Protein 6DR5 (pdb70)

Solvent-accessible surface area: 6968 Å² total

B-factor: mean 39.08, std 20.57, range [14.27, 127.44]

Sequence (66 aa):
CVFCEDAIGLVCVFCEDAIGLVCVFCEDAIGLLVCVFCEDAIGLVCVFCEDAIGLVCVFCEDAIGLV

Secondary structure (DSSP, 8-state):
-----------/-----------/-----------/-----------/-----------/-----------

Radius of gyration: 13.87 Å; Cα contacts (8 Å, |Δi|>4): 112; chains: 6; bounding box: 34×38×28 Å

Foldseek 3Di:
DWDDPVVDTDD/DWDDPVVDTDD/DWDDPVVDTDD/DWDDPVVDTDD/DWDDPVVDTDD/DWDDPVPDTDD

Structure (mmCIF, N/CA/C/O backbone):
data_6DR5
#
_entry.id   6DR5
#
_cell.length_a   57.831
_cell.length_b   57.831
_cell.length_c   61.846
_cell.angle_alpha   90.00
_cell.angle_beta   90.00
_cell.angle_gamma   120.00
#
_symmetry.space_group_name_H-M   'P 31 2 1'
#
loop_
_entity.id
_entity.type
_entity.pdbx_description
1 polymer ORT-CYS-VAL-PHE-MEA-CYS-GLU-ASP-ORT-ALA-CHG-ILE-GLY-LEU-ORA-VAL
2 non-polymer (4S)-2-METHYL-2,4-PENTANEDIOL
3 water water
#
loop_
_atom_site.group_PDB
_atom_site.id
_atom_site.type_symbol
_atom_site.label_atom_id
_atom_site.label_alt_id
_atom_site.label_comp_id
_atom_site.label_asym_id
_atom_site.label_entity_id
_atom_site.label_seq_id
_atom_site.pdbx_PDB_ins_code
_atom_site.Cartn_x
_atom_site.Cartn_y
_atom_site.Cartn_z
_atom_site.occupancy
_atom_site.B_iso_or_equiv
_atom_site.auth_seq_id
_atom_site.auth_comp_id
_atom_site.auth_asym_id
_atom_site.auth_atom_id
_atom_site.pdbx_PDB_model_num
ATOM 20 N N . CYS A 1 2 ? 33.882 9.197 34.168 1.00 16.71 2 CYS A N 1
ATOM 21 C CA . CYS A 1 2 ? 33.911 8.952 32.742 1.00 18.87 2 CYS A CA 1
ATOM 22 C C . CYS A 1 2 ? 34.535 7.574 32.558 1.00 18.82 2 CYS A C 1
ATOM 23 O O . CYS A 1 2 ? 35.268 7.102 33.429 1.00 16.79 2 CYS A O 1
ATOM 30 N N . VAL A 1 3 ? 34.238 6.922 31.441 1.00 14.43 3 VAL A N 1
ATOM 31 C CA . VAL A 1 3 ? 34.873 5.661 31.080 1.00 27.31 3 VAL A CA 1
ATOM 32 C C . VAL A 1 3 ? 35.974 5.978 30.084 1.00 19.72 3 VAL A C 1
ATOM 33 O O . VAL A 1 3 ? 35.712 6.579 29.036 1.00 17.74 3 VAL A O 1
ATOM 46 N N . PHE A 1 4 ? 37.202 5.599 30.419 1.00 15.74 4 PHE A N 1
ATOM 47 C CA . PHE A 1 4 ? 38.327 5.726 29.513 1.00 16.56 4 PHE A CA 1
ATOM 48 C C . PHE A 1 4 ? 38.635 4.351 28.900 1.00 19.86 4 PHE A C 1
ATOM 49 O O . PHE A 1 4 ? 38.438 3.339 29.567 1.00 18.30 4 PHE A O 1
ATOM 89 N N . CYS A 1 6 ? 41.695 2.094 27.917 1.00 21.37 6 CYS A N 1
ATOM 90 C CA . CYS A 1 6 ? 43.146 2.098 28.098 1.00 23.82 6 CYS A CA 1
ATOM 91 C C . CYS A 1 6 ? 43.751 0.702 28.197 1.00 25.54 6 CYS A C 1
ATOM 92 O O . CYS A 1 6 ? 43.087 -0.262 28.581 1.00 25.13 6 CYS A O 1
ATOM 99 N N . GLU A 1 7 ? 45.030 0.624 27.836 1.00 28.07 7 GLU A N 1
ATOM 100 C CA . GLU A 1 7 ? 45.800 -0.600 27.991 1.00 30.48 7 GLU A CA 1
ATOM 101 C C . GLU A 1 7 ? 46.080 -0.866 29.462 1.00 49.92 7 GLU A C 1
ATOM 102 O O . GLU A 1 7 ? 46.542 0.022 30.187 1.00 39.07 7 GLU A O 1
ATOM 114 N N . ASP A 1 8 ? 45.825 -2.097 29.891 1.00 38.44 8 ASP A N 1
ATOM 115 C CA . ASP A 1 8 ? 46.261 -2.563 31.200 1.00 47.68 8 ASP A CA 1
ATOM 116 C C . ASP A 1 8 ? 47.267 -3.689 31.020 1.00 50.11 8 ASP A C 1
ATOM 117 O O . ASP A 1 8 ? 46.888 -4.856 30.952 1.00 48.25 8 ASP A O 1
ATOM 145 N N . ALA A 1 10 ? 46.114 -5.723 27.705 1.00 36.32 10 ALA A N 1
ATOM 146 C CA . ALA A 1 10 ? 44.795 -5.700 27.076 1.00 39.13 10 ALA A CA 1
ATOM 147 C C . ALA A 1 10 ? 44.106 -4.370 27.318 1.00 30.53 10 ALA A C 1
ATOM 148 O O . ALA A 1 10 ? 44.434 -3.672 28.278 1.00 30.75 10 ALA A O 1
ATOM 178 N N . ILE A 1 12 ? 41.056 -2.263 28.187 1.00 24.22 12 ILE A N 1
ATOM 179 C CA . ILE A 1 12 ? 39.898 -2.352 29.062 1.00 23.75 12 ILE A CA 1
ATOM 180 C C . ILE A 1 12 ? 39.246 -0.983 29.224 1.00 21.55 12 ILE A C 1
ATOM 181 O O . ILE A 1 12 ? 39.851 0.049 28.928 1.00 20.79 12 ILE A O 1
ATOM 197 N N . GLY A 1 13 ? 38.010 -0.980 29.709 1.00 21.10 13 GLY A N 1
ATOM 198 C CA . GLY A 1 13 ? 37.410 0.246 30.183 1.00 19.57 13 GLY A CA 1
ATOM 199 C C . GLY A 1 13 ? 37.939 0.563 31.572 1.00 21.19 13 GLY A C 1
ATOM 200 O O . GLY A 1 13 ? 38.199 -0.326 32.381 1.00 22.48 13 GLY A O 1
ATOM 204 N N . LEU A 1 14 ? 38.142 1.849 31.819 1.00 19.37 14 LEU A N 1
ATOM 205 C CA . LEU A 1 14 ? 38.606 2.341 33.118 1.00 27.24 14 LEU A CA 1
ATOM 206 C C . LEU A 1 14 ? 37.591 3.330 33.688 1.00 20.55 14 LEU A C 1
ATOM 207 O O . LEU A 1 14 ? 37.165 4.239 32.977 1.00 17.69 14 LEU A O 1
ATOM 242 N N . VAL A 1 16 ? 36.794 6.303 35.469 1.00 18.83 16 VAL A N 1
ATOM 243 C CA . VAL A 1 16 ? 37.465 7.500 35.992 1.00 19.77 16 VAL A CA 1
ATOM 244 C C . VAL A 1 16 ? 36.421 8.431 36.609 1.00 19.24 16 VAL A C 1
ATOM 245 O O . VAL A 1 16 ? 35.957 9.404 35.999 1.00 17.98 16 VAL A O 1
ATOM 277 N N . CYS B 1 2 ? 36.296 15.107 20.538 1.00 20.75 2 CYS B N 1
ATOM 278 C CA . C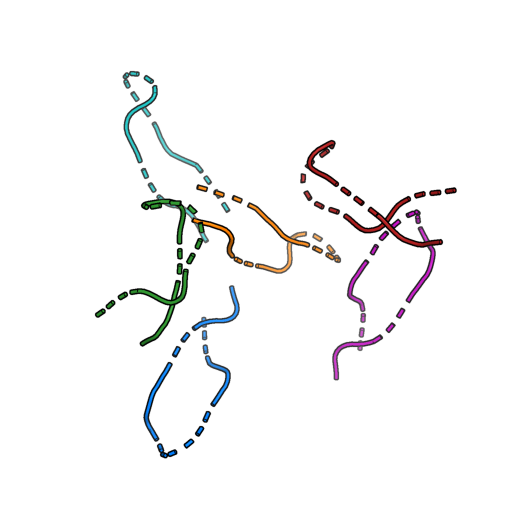YS B 1 2 ? 36.232 13.700 20.896 1.00 19.64 2 CYS B CA 1
ATOM 279 C C . CYS B 1 2 ? 34.890 13.413 21.546 1.00 18.63 2 CYS B C 1
ATOM 280 O O . CYS B 1 2 ? 34.201 14.317 22.010 1.00 19.30 2 CYS B O 1
ATOM 287 N N . VAL B 1 3 ? 34.517 12.145 21.570 1.00 18.63 3 VAL B N 1
ATOM 288 C CA . VAL B 1 3 ? 33.305 11.696 22.243 1.00 17.91 3 VAL B CA 1
ATOM 289 C C . VAL B 1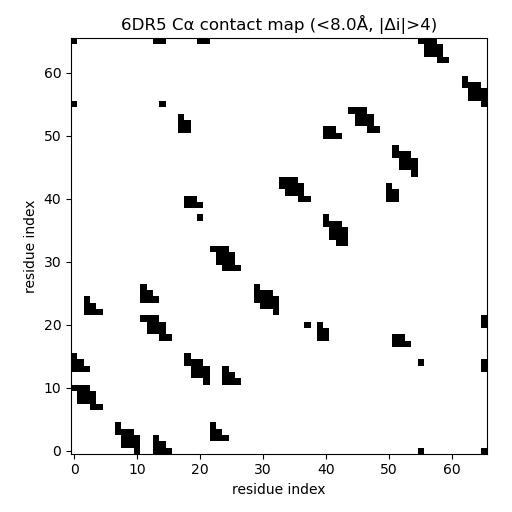 3 ? 33.745 10.985 23.514 1.00 17.91 3 VAL B C 1
ATOM 290 O O . VAL B 1 3 ? 34.512 10.018 23.451 1.00 18.78 3 VAL B O 1
ATOM 303 N N . PHE B 1 4 ? 33.275 11.464 24.663 1.00 17.40 4 PHE B N 1
ATOM 304 C CA . PHE B 1 4 ? 33.530 10.771 25.925 1.00 17.73 4 PHE B CA 1
ATOM 305 C C . PHE B 1 4 ? 32.258 10.075 26.419 1.00 17.80 4 PHE B C 1
ATOM 306 O O . PHE B 1 4 ? 31.152 10.547 26.121 1.00 17.81 4 PHE B O 1
ATOM 346 N N . CYS B 1 6 ? 30.319 9.199 29.784 1.00 17.16 6 CYS B N 1
ATOM 347 C CA . CYS B 1 6 ? 30.355 9.565 31.199 1.00 17.96 6 CYS B CA 1
ATOM 348 C C . CYS B 1 6 ? 28.971 9.531 31.845 1.00 17.76 6 CYS B C 1
ATOM 349 O O . CYS B 1 6 ? 27.949 9.640 31.163 1.00 17.09 6 CYS B O 1
ATOM 356 N N . GLU B 1 7 ? 28.936 9.389 33.168 1.00 18.76 7 GLU B N 1
ATOM 357 C CA . GLU B 1 7 ? 27.675 9.330 33.893 1.00 18.93 7 GLU B CA 1
ATOM 358 C C . GLU B 1 7 ? 27.255 10.716 34.365 1.00 28.93 7 GLU B C 1
ATOM 359 O O . GLU B 1 7 ? 28.043 11.438 34.989 1.00 21.07 7 GLU B O 1
ATOM 371 N N . ASP B 1 8 ? 26.005 11.067 34.085 1.00 21.52 8 ASP B N 1
ATOM 372 C CA . ASP B 1 8 ? 25.436 12.349 34.486 1.00 30.10 8 ASP B CA 1
ATOM 373 C C . ASP B 1 8 ? 24.120 12.138 35.223 1.00 33.18 8 ASP B C 1
ATOM 374 O O . ASP B 1 8 ? 23.112 11.773 34.618 1.00 26.60 8 ASP B O 1
ATOM 402 N N . ALA B 1 10 ? 22.375 8.924 34.043 1.00 34.32 10 ALA B N 1
ATOM 403 C CA . ALA B 1 10 ? 22.591 8.107 32.860 1.00 31.89 10 ALA B CA 1
ATOM 404 C C . ALA B 1 10 ? 23.982 8.280 32.262 1.00 23.70 10 ALA B C 1
ATOM 405 O O . ALA B 1 10 ? 24.620 9.318 32.451 1.00 22.79 10 ALA B O 1
ATOM 435 N N . ILE B 1 12 ? 25.999 8.746 29.181 1.00 16.63 12 ILE B N 1
ATOM 436 C CA . ILE B 1 12 ? 25.763 9.402 27.886 1.00 16.79 12 ILE B CA 1
ATOM 437 C C . ILE B 1 12 ? 27.078 9.703 27.172 1.00 16.44 12 ILE B C 1
ATOM 438 O O . ILE B 1 12 ? 28.135 9.712 27.794 1.00 18.48 12 ILE B O 1
ATOM 454 N N . GLY B 1 13 ? 27.014 9.954 25.863 1.00 18.16 13 GLY B N 1
ATOM 455 C CA . GLY B 1 13 ? 28.165 10.496 25.162 1.00 17.11 13 GLY B CA 1
ATOM 456 C C . GLY B 1 13 ? 28.218 12.004 25.311 1.00 18.44 13 GLY B C 1
ATOM 457 O O . GLY B 1 13 ? 27.195 12.667 25.418 1.00 21.98 13 GLY B O 1
ATOM 461 N N . LEU B 1 14 ? 29.430 12.547 25.368 1.00 16.54 14 LEU B N 1
ATOM 462 C CA . LEU B 1 14 ? 29.626 14.001 25.440 1.00 19.41 14 LEU B CA 1
ATOM 463 C C . LEU B 1 14 ? 30.627 14.424 24.371 1.00 17.14 14 LEU B C 1
ATOM 464 O O . LEU B 1 14 ? 31.655 13.757 24.184 1.00 17.00 14 LEU B O 1
ATOM 499 N N . VAL B 1 16 ? 33.440 16.654 23.296 1.00 20.41 16 VAL B N 1
ATOM 500 C CA . VAL B 1 16 ? 34.472 17.518 23.862 1.00 28.23 16 VAL B CA 1
ATOM 501 C C . VAL B 1 16 ? 35.356 17.957 22.709 1.00 28.11 16 VAL B C 1
ATOM 502 O O . VAL B 1 16 ? 36.342 17.295 22.388 1.00 20.67 16 VAL B O 1
ATOM 534 N N . CYS C 1 2 ? 45.920 5.041 26.087 1.00 26.21 2 CYS C N 1
ATOM 535 C CA . CYS C 1 2 ? 44.472 5.008 25.929 1.00 25.15 2 CYS C CA 1
ATOM 536 C C . CYS C 1 2 ? 44.059 5.338 24.493 1.00 26.41 2 CYS C C 1
ATOM 537 O O . CYS C 1 2 ? 44.827 5.936 23.737 1.00 32.49 2 CYS C O 1
ATOM 544 N N . VAL C 1 3 ? 42.833 4.962 24.135 1.00 24.92 3 VAL C N 1
ATOM 545 C CA . VAL C 1 3 ? 42.281 5.181 22.798 1.00 21.59 3 VAL C CA 1
ATOM 546 C C . VAL C 1 3 ? 41.032 6.043 22.941 1.00 22.20 3 VAL C C 1
ATOM 547 O O . VAL C 1 3 ? 40.100 5.672 23.655 1.00 19.64 3 VAL C O 1
ATOM 560 N N . PHE C 1 4 ? 41.005 7.168 22.238 1.00 19.78 4 PHE C N 1
ATOM 561 C CA . PHE C 1 4 ? 39.864 8.072 22.313 1.00 19.95 4 PHE C CA 1
ATOM 562 C C . PHE C 1 4 ? 39.230 8.233 20.926 1.00 16.96 4 PHE C C 1
ATOM 563 O O . PHE C 1 4 ? 39.944 8.217 19.925 1.00 20.89 4 PHE C O 1
ATOM 603 N N . CYS C 1 6 ? 37.956 10.466 18.280 1.00 19.10 6 CYS C N 1
ATOM 604 C CA . CYS C 1 6 ? 38.089 11.884 17.965 1.00 19.11 6 CYS C CA 1
ATOM 605 C C . CYS C 1 6 ? 38.070 12.144 16.474 1.00 20.62 6 CYS C C 1
ATOM 606 O O . CYS C 1 6 ? 38.602 11.355 15.690 1.00 21.26 6 CYS C O 1
ATOM 613 N N . GLU C 1 7 ? 37.496 13.283 16.093 1.00 21.39 7 GLU C N 1
ATOM 614 C CA . GLU C 1 7 ? 37.441 13.664 14.693 1.00 23.31 7 GLU C CA 1
ATOM 615 C C . GLU C 1 7 ? 38.809 14.155 14.248 1.00 25.29 7 GLU C C 1
ATOM 616 O O . GLU C 1 7 ? 39.417 15.009 14.898 1.00 27.50 7 GLU C O 1
ATOM 628 N N . ASP C 1 8 ? 39.292 13.598 13.147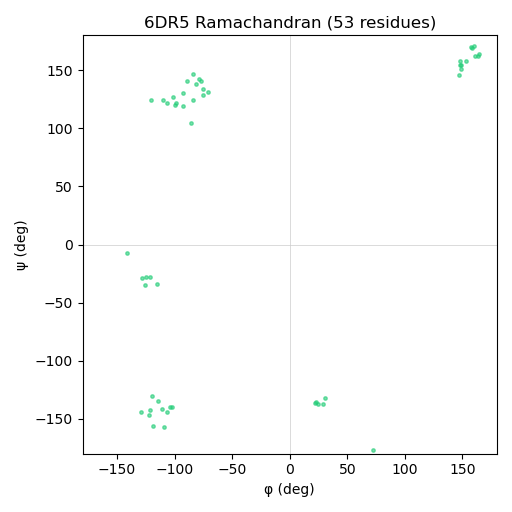 1.00 28.93 8 ASP C N 1
ATOM 629 C CA . ASP C 1 8 ? 40.544 14.017 12.543 1.00 34.49 8 ASP C CA 1
ATOM 630 C C . ASP C 1 8 ? 40.282 14.380 11.085 1.00 36.24 8 ASP C C 1
ATOM 631 O O . ASP C 1 8 ? 40.131 13.499 10.242 1.00 36.97 8 ASP C O 1
ATOM 659 N N . ALA C 1 10 ? 37.294 12.431 9.672 1.00 46.67 10 ALA C N 1
ATOM 660 C CA . ALA C 1 10 ? 36.683 11.219 10.188 1.00 33.06 10 ALA C CA 1
ATOM 661 C C . ALA C 1 10 ? 36.992 11.016 11.672 1.00 27.87 10 ALA C C 1
ATOM 662 O O . ALA C 1 10 ? 38.017 11.494 12.180 1.00 27.96 10 ALA C O 1
ATOM 692 N N . ILE C 1 12 ? 37.962 8.802 14.359 1.00 22.19 12 ILE C N 1
ATOM 693 C CA . ILE C 1 12 ? 38.854 7.636 14.429 1.00 22.57 12 ILE C CA 1
ATOM 694 C C . ILE C 1 12 ? 39.311 7.354 15.861 1.00 21.05 12 ILE C C 1
ATOM 695 O O . ILE C 1 12 ? 39.074 8.148 16.774 1.00 19.50 12 ILE C O 1
ATOM 711 N N . GLY C 1 13 ? 39.972 6.220 16.059 1.00 21.08 13 GLY C N 1
ATOM 712 C CA . GLY C 1 13 ? 40.528 5.912 17.365 1.00 19.92 13 GLY C CA 1
ATOM 713 C C . GLY C 1 13 ? 41.907 6.508 17.559 1.00 20.63 13 GLY C C 1
ATOM 714 O O . GLY C 1 13 ? 42.884 5.991 17.016 1.00 22.34 13 GLY C O 1
ATOM 718 N N . LEU C 1 14 ? 42.011 7.588 18.328 1.00 23.01 14 LEU C N 1
ATOM 719 C CA A LEU C 1 14 ? 43.294 8.250 18.546 0.52 21.92 14 LEU C CA 1
ATOM 720 C CA B LEU C 1 14 ? 43.300 8.249 18.547 0.48 22.04 14 LEU C CA 1
ATOM 721 C C . LEU C 1 14 ? 44.059 7.596 19.694 1.00 26.07 14 LEU C C 1
ATOM 722 O O . LEU C 1 14 ? 43.508 7.391 20.766 1.00 20.43 14 LEU C O 1
ATOM 770 N N . VAL C 1 16 ? 46.716 7.526 22.399 1.00 31.09 16 VAL C N 1
ATOM 771 C CA . VAL C 1 16 ? 47.613 8.446 23.095 1.00 34.11 16 VAL C CA 1
ATOM 772 C C . VAL C 1 16 ? 48.128 7.743 24.350 1.00 35.27 16 VAL C C 1
ATOM 773 O O . VAL C 1 16 ? 47.397 7.507 25.315 1.00 31.40 16 VAL C O 1
ATOM 805 N N . CYS D 1 2 ? 15.108 2.360 13.584 1.00 22.82 2 CYS D N 1
ATOM 806 C CA . CYS D 1 2 ? 16.548 2.384 13.766 1.00 19.49 2 CYS D CA 1
ATOM 807 C C . CYS D 1 2 ? 16.937 3.355 14.882 1.00 27.10 2 CYS D C 1
ATOM 808 O O . CYS D 1 2 ? 16.207 4.297 15.192 1.00 21.40 2 CYS D O 1
ATOM 816 N N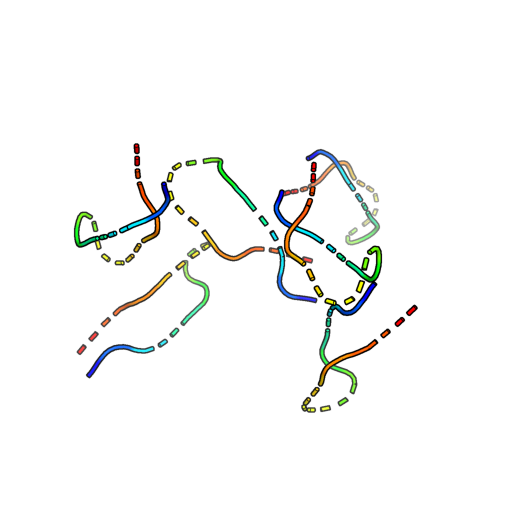 . VAL D 1 3 ? 18.098 3.116 15.479 1.00 19.62 3 VAL D N 1
ATOM 817 C CA . VAL D 1 3 ? 18.656 3.988 16.504 1.00 21.34 3 VAL D CA 1
ATOM 818 C C . VAL D 1 3 ? 19.731 4.839 15.848 1.00 20.12 3 VAL D C 1
ATOM 819 O O . VAL D 1 3 ? 20.633 4.305 15.199 1.00 23.43 3 VAL D O 1
ATOM 832 N N . PHE D 1 4 ? 19.633 6.154 16.003 1.00 19.59 4 PHE D N 1
ATOM 833 C CA . PHE D 1 4 ? 20.673 7.058 15.524 1.00 20.13 4 PHE D CA 1
ATOM 834 C C . PHE D 1 4 ? 21.408 7.694 16.721 1.00 21.82 4 PHE D C 1
ATOM 835 O O . PHE D 1 4 ? 20.793 7.941 17.756 1.00 17.00 4 PHE D O 1
ATOM 875 N N . CYS D 1 6 ? 23.021 10.816 18.176 1.00 15.76 6 CYS D N 1
ATOM 876 C CA . CYS D 1 6 ? 23.054 12.229 17.832 1.0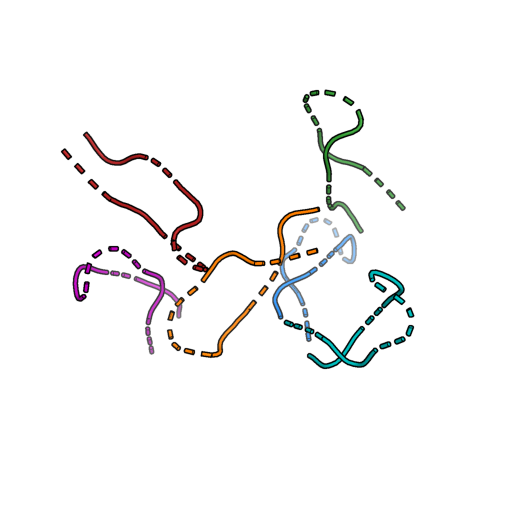0 16.23 6 CYS D CA 1
ATOM 877 C C . CYS D 1 6 ? 23.177 13.084 19.063 1.00 16.50 6 CYS D C 1
ATOM 878 O O . CYS D 1 6 ? 22.730 12.710 20.153 1.00 16.54 6 CYS D O 1
ATOM 886 N N . GLU D 1 7 ? 23.789 14.251 18.884 1.00 17.11 7 GLU D N 1
ATOM 887 C CA . GLU D 1 7 ? 23.956 15.180 19.987 1.00 17.61 7 GLU D CA 1
ATOM 888 C C . GLU D 1 7 ? 22.681 15.993 20.125 1.00 20.73 7 GLU D C 1
ATOM 889 O O . GLU D 1 7 ? 22.225 16.617 19.159 1.00 22.66 7 GLU D O 1
ATOM 901 N N . ASP D 1 8 ? 22.103 15.968 21.317 1.00 21.01 8 ASP D N 1
ATOM 902 C CA . ASP D 1 8 ? 20.880 16.701 21.597 1.00 21.66 8 ASP D CA 1
ATOM 903 C C . ASP D 1 8 ? 21.131 17.674 22.742 1.00 28.67 8 ASP D C 1
ATOM 904 O O . ASP D 1 8 ? 21.192 17.285 23.911 1.00 22.91 8 ASP D O 1
ATOM 932 N N . ALA D 1 10 ? 23.895 16.293 25.000 1.00 22.77 10 ALA D N 1
ATOM 933 C CA . ALA D 1 10 ? 24.396 14.941 25.159 1.00 22.26 10 ALA D CA 1
ATOM 934 C C . ALA D 1 10 ? 24.119 14.123 23.908 1.00 20.87 10 ALA D C 1
ATOM 935 O O . ALA D 1 10 ? 23.197 14.434 23.162 1.00 22.78 10 ALA D O 1
ATOM 965 N N . ILE D 1 12 ? 22.968 10.870 22.542 1.00 18.68 12 ILE D N 1
ATOM 966 C CA . ILE D 1 12 ? 22.076 9.782 22.975 1.00 18.13 12 ILE D CA 1
ATOM 967 C C . ILE D 1 12 ? 21.5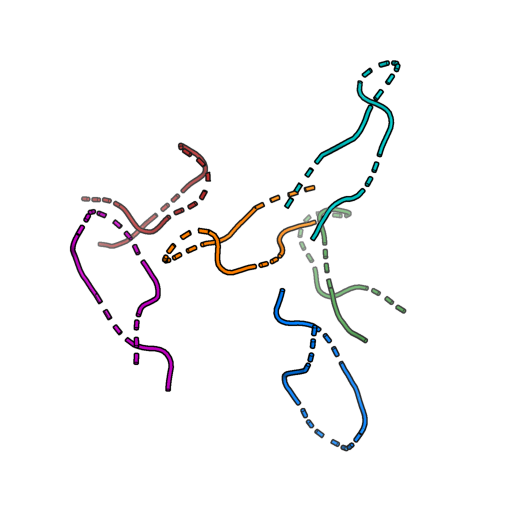80 9.002 21.765 1.00 17.76 12 ILE D C 1
ATOM 968 O O . ILE D 1 12 ? 21.767 9.429 20.628 1.00 16.80 12 ILE D O 1
ATOM 984 N N . GLY D 1 13 ? 20.933 7.863 22.012 1.00 18.91 13 GLY D N 1
ATOM 985 C CA . GLY D 1 13 ? 20.362 7.078 20.936 1.00 19.32 13 GLY D CA 1
ATOM 986 C C . GLY D 1 13 ? 18.911 7.433 20.667 1.00 19.49 13 GLY D C 1
ATOM 987 O O . GLY D 1 13 ? 18.062 7.295 21.542 1.00 25.14 13 GLY D O 1
ATOM 991 N N . LEU D 1 14 ? 18.610 7.886 19.463 1.00 18.57 14 LEU D N 1
ATOM 992 C CA . LEU D 1 1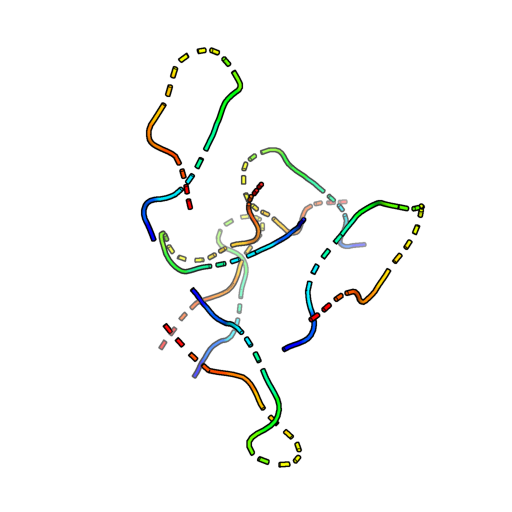4 ? 17.254 8.287 19.119 1.00 19.78 14 LEU D CA 1
ATOM 993 C C . LEU D 1 14 ? 16.636 7.290 18.149 1.00 22.97 14 LEU D C 1
ATOM 994 O O . LEU D 1 14 ? 17.237 6.968 17.134 1.00 18.33 14 LEU D O 1
ATOM 1029 N N . VAL D 1 16 ? 14.273 6.125 15.483 1.00 26.03 16 VAL D N 1
ATOM 1030 C CA . VAL D 1 16 ? 13.412 6.639 14.421 1.00 25.13 16 VAL D CA 1
ATOM 1031 C C . VAL D 1 16 ? 12.827 5.452 13.669 1.00 20.92 16 VAL D C 1
ATOM 1032 O O . VAL D 1 16 ? 13.522 4.759 12.939 1.00 20.74 16 VAL D O 1
ATOM 1064 N N . CYS E 1 2 ? 26.832 -2.899 36.579 1.00 28.58 2 CYS E N 1
ATOM 1065 C CA . CYS E 1 2 ? 26.828 -3.098 35.133 1.00 25.37 2 CYS E CA 1
ATOM 1066 C C . CYS E 1 2 ? 26.116 -1.939 34.433 1.00 35.42 2 CYS E C 1
ATOM 1067 O O . CYS E 1 2 ? 25.296 -1.250 35.038 1.00 33.44 2 CYS E O 1
ATOM 1074 N N . VAL E 1 3 ? 26.422 -1.734 33.155 1.00 27.65 3 VAL E N 1
ATOM 1075 C CA . VAL E 1 3 ? 25.781 -0.698 32.352 1.00 25.50 3 VAL E CA 1
ATOM 1076 C C . VAL E 1 3 ? 24.888 -1.382 31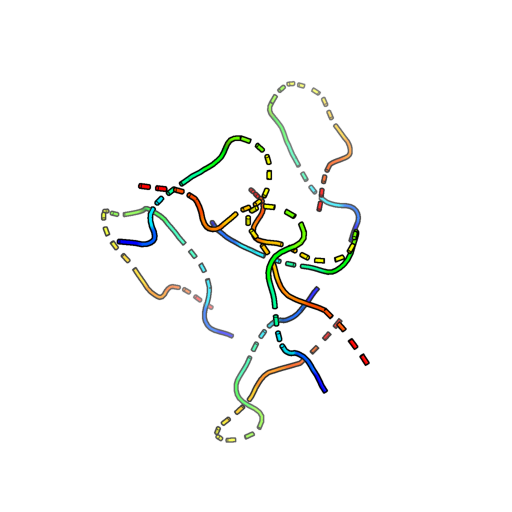.334 1.00 24.68 3 VAL E C 1
ATOM 1077 O O . VAL E 1 3 ? 25.348 -2.236 30.565 1.00 25.22 3 VAL E O 1
ATOM 1090 N N . PHE E 1 4 ? 23.613 -1.015 31.339 1.00 20.68 4 PHE E N 1
ATOM 1091 C CA . PHE E 1 4 ? 22.651 -1.505 30.370 1.00 19.92 4 PHE E CA 1
ATOM 1092 C C . PHE E 1 4 ? 22.162 -0.358 29.481 1.00 23.79 4 PHE E C 1
ATOM 1093 O O . PHE E 1 4 ? 22.138 0.786 29.928 1.00 25.04 4 PHE E O 1
ATOM 1133 N N . CYS E 1 6 ? 19.122 1.368 27.833 1.00 20.21 6 CYS E N 1
ATOM 1134 C CA . CYS E 1 6 ? 17.687 1.329 28.031 1.00 21.68 6 CYS E CA 1
ATOM 1135 C C . CYS E 1 6 ? 17.019 2.607 27.592 1.00 23.75 6 CYS E C 1
ATOM 1136 O O . CYS E 1 6 ? 17.655 3.671 27.521 1.00 21.91 6 CYS E O 1
ATOM 1143 N N . GLU E 1 7 ? 15.724 2.478 27.313 1.00 24.83 7 GLU E N 1
ATOM 1144 C CA . GLU E 1 7 ? 14.902 3.618 26.943 1.00 33.19 7 GLU E CA 1
ATOM 1145 C C . GLU E 1 7 ? 14.586 4.451 28.173 1.00 40.40 7 GLU E C 1
ATOM 1146 O O . GLU E 1 7 ? 14.222 3.921 29.227 1.00 28.15 7 GLU E O 1
ATOM 1158 N N . ASP E 1 8 ? 14.743 5.757 28.034 1.00 29.78 8 ASP E N 1
ATOM 1159 C CA . ASP E 1 8 ? 14.230 6.703 29.004 1.00 38.42 8 ASP E CA 1
ATOM 1160 C C . ASP E 1 8 ? 13.368 7.698 28.245 1.00 43.05 8 ASP E C 1
ATOM 1161 O O . ASP E 1 8 ? 13.885 8.575 27.555 1.00 36.83 8 ASP E O 1
ATOM 1189 N N . ALA E 1 10 ? 14.783 8.366 24.740 1.00 32.90 10 ALA E N 1
ATOM 1190 C CA . ALA E 1 10 ? 16.097 8.094 24.185 1.00 34.50 10 ALA E CA 1
ATOM 1191 C C . ALA E 1 10 ? 16.713 6.859 24.833 1.00 23.96 10 ALA E C 1
ATOM 1192 O O . ALA E 1 10 ? 16.232 6.379 25.862 1.00 33.18 10 ALA E O 1
ATOM 1222 N N . ILE E 1 12 ? 19.754 5.340 26.449 1.00 20.23 12 ILE E N 1
ATOM 1223 C CA . ILE E 1 12 ? 20.927 5.757 27.227 1.00 21.12 12 ILE E CA 1
ATOM 1224 C C . ILE E 1 12 ? 21.514 4.586 28.015 1.00 20.60 12 ILE E C 1
ATOM 1225 O O . ILE E 1 12 ? 20.905 3.522 28.109 1.00 22.97 12 ILE E O 1
ATOM 1241 N N . GLY E 1 13 ? 22.708 4.780 28.572 1.00 21.94 13 GLY E N 1
ATOM 1242 C CA . GLY E 1 13 ? 23.258 3.804 29.495 1.00 22.12 13 GLY E CA 1
ATOM 1243 C C . GLY E 1 13 ? 22.679 4.001 30.886 1.00 23.79 13 GLY E C 1
ATOM 1244 O O . GLY E 1 13 ? 22.476 5.122 31.348 1.00 25.96 13 GLY E O 1
ATOM 1248 N N . LEU E 1 14 ? 22.358 2.890 31.538 1.00 23.64 14 LEU E N 1
ATOM 1249 C CA . LEU E 1 14 ? 21.985 2.914 32.951 1.00 28.18 14 LEU E CA 1
ATOM 1250 C C . LEU E 1 14 ? 22.962 2.091 33.776 1.00 33.48 14 LEU E C 1
ATOM 1251 O O . LEU E 1 14 ? 23.251 0.935 33.446 1.00 24.81 14 LEU E O 1
ATOM 1286 N N . VAL E 1 16 ? 23.710 0.129 36.817 1.00 30.18 16 VAL E N 1
ATOM 1287 C CA . VAL E 1 16 ? 23.032 -0.632 37.863 1.00 37.10 16 VAL E CA 1
ATOM 1288 C C . VAL E 1 16 ? 24.039 -1.456 38.651 1.00 48.01 16 VAL E C 1
ATOM 1289 O O . VAL E 1 16 ? 24.464 -2.530 38.221 1.00 32.90 16 VAL E O 1
ATOM 1321 N N . CYS F 1 2 ? 33.217 14.386 34.671 1.00 15.83 2 CYS F N 1
ATOM 1322 C CA . CYS F 1 2 ? 34.527 14.952 34.965 1.00 19.31 2 CYS F CA 1
ATOM 1323 C C . CYS F 1 2 ? 34.431 16.425 34.585 1.00 18.48 2 CYS F C 1
ATOM 1324 O O . CYS F 1 2 ? 33.618 16.795 33.728 1.00 18.93 2 CYS F O 1
ATOM 1331 N N . VAL F 1 3 ? 35.242 17.270 35.214 1.00 16.16 3 VAL F N 1
ATOM 1332 C CA . VAL F 1 3 ? 35.355 18.670 34.832 1.00 16.99 3 VAL F CA 1
ATOM 1333 C C . VAL F 1 3 ? 36.597 18.826 33.972 1.00 17.87 3 VAL F C 1
ATOM 1334 O O . VAL F 1 3 ? 37.711 18.551 34.435 1.00 20.01 3 VAL F O 1
ATOM 1347 N N . PHE F 1 4 ? 36.415 19.287 32.737 1.00 18.32 4 PHE F N 1
ATOM 1348 C CA . PHE F 1 4 ? 37.529 19.617 31.858 1.00 19.34 4 PHE F CA 1
ATOM 1349 C C . PHE F 1 4 ? 37.711 21.138 31.772 1.00 20.41 4 PHE F C 1
ATOM 1350 O O . PHE F 1 4 ? 36.745 21.884 31.949 1.00 20.56 4 PHE F O 1
ATOM 1390 N N . CYS F 1 6 ? 38.548 23.833 29.031 1.00 23.91 6 CYS F N 1
ATOM 1391 C CA . CYS F 1 6 ? 38.690 23.962 27.586 1.00 24.70 6 CYS F CA 1
ATOM 1392 C C . CYS F 1 6 ? 38.291 25.343 27.094 1.00 26.86 6 CYS F C 1
ATOM 1393 O O . CYS F 1 6 ? 37.491 26.044 27.719 1.00 32.77 6 CYS F O 1
ATOM 1400 N N . GLU F 1 7 ? 38.855 25.731 25.961 1.00 29.22 7 GLU F N 1
ATOM 1401 C CA . GLU F 1 7 ? 38.541 27.018 25.369 1.00 33.76 7 GLU F CA 1
ATOM 1402 C C . GLU F 1 7 ? 37.346 26.882 24.439 1.00 38.01 7 GLU F C 1
ATOM 1403 O O . GLU F 1 7 ? 37.197 25.882 23.730 1.00 38.46 7 GLU F O 1
ATOM 1415 N N . ASP F 1 8 ? 36.482 27.887 24.480 1.00 39.80 8 ASP F N 1
ATOM 1416 C CA . ASP F 1 8 ? 35.290 27.948 23.653 1.00 53.21 8 ASP F CA 1
ATOM 1417 C C . ASP F 1 8 ? 35.122 29.402 23.223 1.00 58.45 8 ASP F C 1
ATOM 1418 O O . ASP F 1 8 ? 34.383 30.160 23.849 1.00 54.48 8 ASP F O 1
ATOM 1446 N N . ALA F 1 10 ? 37.919 31.602 25.277 1.00 103.89 10 ALA F N 1
ATOM 1447 C CA . ALA F 1 10 ? 37.296 31.780 26.581 1.00 57.20 10 ALA F CA 1
ATOM 1448 C C . ALA F 1 10 ? 37.333 30.462 27.322 1.00 48.54 10 ALA F C 1
ATOM 1449 O O . ALA F 1 10 ? 36.554 29.550 27.041 1.00 55.21 10 ALA F O 1
ATOM 1479 N N . ILE F 1 12 ? 36.887 27.945 29.756 1.00 29.38 12 ILE F N 1
ATOM 1480 C CA . ILE F 1 12 ? 35.836 27.601 30.717 1.00 30.52 12 ILE F CA 1
ATOM 1481 C C . ILE F 1 12 ? 35.963 26.180 31.270 1.00 27.54 12 ILE F C 1
ATOM 1482 O O . ILE F 1 12 ? 36.661 25.335 30.711 1.00 27.56 12 ILE F O 1
ATOM 1498 N N . GLY F 1 13 ? 35.291 25.940 32.395 1.00 25.57 13 GLY F N 1
ATOM 1499 C CA . GLY F 1 13 ? 35.069 24.584 32.853 1.00 23.61 13 GLY F CA 1
ATOM 1500 C C . GLY F 1 13 ? 33.969 23.942 32.036 1.00 25.66 13 GLY F C 1
ATOM 1501 O O . GLY F 1 13 ? 32.992 24.583 31.655 1.00 25.76 13 GLY F O 1
ATOM 1505 N N . LEU F 1 14 ? 34.155 22.668 31.730 1.00 21.12 14 LEU F N 1
ATOM 1506 C CA . LEU F 1 14 ? 33.171 21.915 30.977 1.00 20.85 14 LEU F CA 1
ATOM 1507 C C . LEU F 1 14 ? 32.749 20.702 31.794 1.00 19.32 14 LEU F C 1
ATOM 1508 O O . LEU F 1 14 ? 33.604 19.984 32.297 1.00 18.35 14 LEU F O 1
ATOM 1543 N N . VAL F 1 16 ? 31.722 17.355 31.784 1.00 18.95 16 VAL F N 1
ATOM 1544 C CA . VAL F 1 16 ? 31.748 16.185 30.906 1.00 18.70 16 VAL F CA 1
ATOM 1545 C C . VAL F 1 16 ? 31.188 14.984 31.663 1.00 19.44 16 VAL F C 1
ATOM 1546 O O . VAL F 1 16 ? 31.918 14.076 32.073 1.00 16.66 16 VAL F O 1
#